Protein AF-A0A2D5UTP3-F1 (afdb_monomer)

Mean predicted aligned error: 16.49 Å

Sequence (90 aa):
MHTHRLEPIEPRIVLDYVKDLKEFLDESNIFERRAFLRSFVESIDVDDYQITLNYTLPLPLDNAKQETFSVLVIVPTGPPRVTVPRTISQ

Solvent-accessible surface area (backbone atoms only — not comparable to full-atom values): 6332 Å² total; per-residue (Å²): 137,84,81,80,76,80,72,82,76,58,70,64,61,56,52,52,53,54,49,52,52,50,51,47,64,69,73,46,55,75,65,57,42,51,56,56,48,56,74,52,36,76,46,76,48,78,53,103,88,46,78,46,79,42,61,70,72,98,57,81,57,98,78,62,78,84,76,81,80,78,72,82,83,86,81,84,94,70,80,84,85,82,79,80,83,81,87,84,87,135

Nearest PDB structures (foldseek):
  4kis-assembly4_D  TM=4.655E-01  e=7.618E-01  Listeria innocua Clip11262

Secondary structure (DSSP, 8-state):
------PPPPHHHHHHHHHHHHHHHHHS-HHHHHHHHHTTEEEEEEETTEEEEEE--SS--TTS-------------S------------

Foldseek 3Di:
DDDDPPDDDDVVVVVVVVVVLVCCCVPPDPVVNVVVCVVFWPDWDDDPDDTDTHGDDPDPDPPDDDDDPPDDDDDDPDDDPDDDDDDDDD

pLDDT: mean 72.89, std 16.73, range [39.19, 95.12]

Radius of gyration: 23.22 Å; Cα contacts (8 Å, |Δi|>4): 28; chains: 1; bounding box: 55×68×48 Å

Structure (mmCIF, N/CA/C/O backbone):
data_AF-A0A2D5UTP3-F1
#
_entry.id   AF-A0A2D5UTP3-F1
#
loop_
_atom_site.group_PDB
_atom_site.id
_atom_site.type_symbol
_atom_site.label_atom_id
_atom_site.label_alt_id
_atom_site.label_comp_id
_atom_site.label_asym_id
_atom_site.label_entity_id
_atom_site.label_seq_id
_atom_site.pdbx_PDB_ins_code
_atom_site.Cartn_x
_atom_site.Cartn_y
_atom_site.Cartn_z
_atom_site.occupancy
_atom_site.B_iso_or_equiv
_atom_site.auth_seq_id
_atom_site.auth_comp_id
_atom_site.auth_asym_id
_atom_site.auth_atom_id
_atom_site.pdbx_PDB_model_num
ATOM 1 N N . MET A 1 1 ? 7.523 1.646 -37.095 1.00 39.19 1 MET A N 1
ATOM 2 C CA . MET A 1 1 ? 6.781 0.820 -36.119 1.00 39.19 1 MET A CA 1
ATOM 3 C C . MET A 1 1 ? 7.804 0.095 -35.250 1.00 39.19 1 MET A C 1
ATOM 5 O O . MET A 1 1 ? 8.331 -0.916 -35.690 1.00 39.19 1 MET A O 1
ATOM 9 N N . HIS A 1 2 ? 8.181 0.644 -34.089 1.00 44.31 2 HIS A N 1
ATOM 10 C CA . HIS A 1 2 ? 9.126 -0.008 -33.170 1.00 44.31 2 HIS A CA 1
ATOM 11 C C . HIS A 1 2 ? 8.341 -0.765 -32.095 1.00 44.31 2 HIS A C 1
ATOM 13 O O . HIS A 1 2 ? 7.842 -0.173 -31.141 1.00 44.31 2 HIS A O 1
ATOM 19 N N . THR A 1 3 ? 8.196 -2.074 -32.279 1.00 46.28 3 THR A N 1
ATOM 20 C CA . THR A 1 3 ? 7.670 -2.997 -31.270 1.00 46.28 3 THR A CA 1
ATOM 21 C C . THR A 1 3 ? 8.614 -3.013 -30.071 1.00 46.28 3 THR A C 1
ATOM 23 O O . THR A 1 3 ? 9.734 -3.511 -30.179 1.00 46.28 3 THR A O 1
ATOM 26 N N . HIS A 1 4 ? 8.183 -2.458 -28.937 1.00 48.81 4 HIS A N 1
ATOM 27 C CA . HIS A 1 4 ? 8.871 -2.666 -27.666 1.00 48.81 4 HIS A CA 1
ATOM 28 C C . HIS A 1 4 ? 8.671 -4.130 -27.284 1.00 48.81 4 HIS A C 1
ATOM 30 O O . HIS A 1 4 ? 7.558 -4.559 -26.986 1.00 48.81 4 HIS A O 1
ATOM 36 N N . ARG A 1 5 ? 9.740 -4.920 -27.377 1.00 51.00 5 ARG A N 1
ATOM 37 C CA . ARG A 1 5 ? 9.737 -6.302 -26.911 1.00 51.00 5 ARG A CA 1
ATOM 38 C C . ARG A 1 5 ? 9.655 -6.247 -25.389 1.00 51.00 5 ARG A C 1
ATOM 40 O O . ARG A 1 5 ? 10.598 -5.789 -24.754 1.00 51.00 5 ARG A O 1
ATOM 47 N N . LEU A 1 6 ? 8.518 -6.643 -24.822 1.00 64.25 6 LEU A N 1
ATOM 48 C CA . LEU A 1 6 ? 8.398 -6.837 -23.380 1.00 64.25 6 LEU A CA 1
ATOM 49 C C . LEU A 1 6 ? 9.325 -8.001 -23.019 1.00 64.25 6 LEU A C 1
ATOM 51 O O . LEU A 1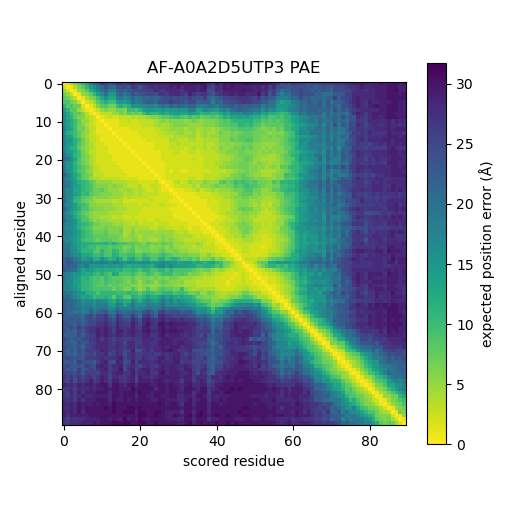 6 ? 9.071 -9.144 -23.399 1.00 64.25 6 LEU A O 1
ATOM 55 N N . GLU A 1 7 ? 10.455 -7.691 -22.392 1.00 65.56 7 GLU A N 1
ATOM 56 C CA . GLU A 1 7 ? 11.372 -8.703 -21.875 1.00 65.56 7 GLU A CA 1
ATOM 57 C C . GLU A 1 7 ? 10.639 -9.468 -20.758 1.00 65.56 7 GLU A C 1
ATOM 59 O O . GLU A 1 7 ? 10.047 -8.831 -19.880 1.00 65.56 7 GLU A O 1
ATOM 64 N N . PRO A 1 8 ? 10.619 -10.812 -20.779 1.00 70.38 8 PRO A N 1
ATOM 65 C CA . PRO A 1 8 ? 10.016 -11.586 -19.705 1.00 70.38 8 PRO A CA 1
ATOM 66 C C . PRO A 1 8 ? 10.720 -11.266 -18.384 1.00 70.38 8 PRO A C 1
ATOM 68 O O . PRO A 1 8 ? 11.918 -11.505 -18.245 1.00 70.38 8 PRO A O 1
ATOM 71 N N . ILE A 1 9 ? 9.984 -10.728 -17.413 1.00 76.56 9 ILE A N 1
ATOM 72 C CA . ILE A 1 9 ? 10.509 -10.542 -16.058 1.00 76.56 9 ILE A CA 1
ATOM 73 C C . ILE A 1 9 ? 10.657 -11.927 -15.428 1.00 76.56 9 ILE A C 1
ATOM 75 O O . ILE A 1 9 ? 9.723 -12.733 -15.449 1.00 76.56 9 ILE A O 1
ATOM 79 N N . GLU A 1 10 ? 11.829 -12.213 -14.861 1.00 85.88 10 GLU A N 1
ATOM 80 C CA . GLU A 1 10 ? 12.048 -13.466 -14.149 1.00 85.88 10 GLU A CA 1
ATOM 81 C C . GLU A 1 10 ? 11.105 -13.560 -12.937 1.00 85.88 10 GLU A C 1
ATOM 83 O O . GLU A 1 10 ? 11.092 -12.651 -12.104 1.00 85.88 10 GLU A O 1
ATOM 88 N N . PRO A 1 11 ? 10.354 -14.665 -12.760 1.00 87.56 11 PRO A N 1
ATOM 89 C CA . PRO A 1 11 ? 9.403 -14.801 -11.654 1.00 87.56 11 PRO A CA 1
ATOM 90 C C . PRO A 1 11 ? 10.015 -14.588 -10.265 1.00 87.56 11 PRO A C 1
ATOM 92 O O . PRO A 1 11 ? 9.334 -14.132 -9.353 1.00 87.56 11 PRO A O 1
ATOM 95 N N . ARG A 1 12 ? 11.311 -14.891 -10.104 1.00 87.88 12 ARG A N 1
ATOM 96 C CA . ARG A 1 12 ? 12.054 -14.678 -8.853 1.00 87.88 12 ARG A CA 1
ATOM 97 C C . ARG A 1 12 ? 12.087 -13.207 -8.447 1.00 87.88 12 ARG A C 1
ATOM 99 O O . ARG A 1 12 ? 11.845 -12.908 -7.289 1.00 87.88 12 ARG A O 1
ATOM 106 N N . ILE A 1 13 ? 12.278 -12.308 -9.410 1.00 86.81 13 ILE A N 1
ATOM 107 C CA . ILE A 1 13 ? 1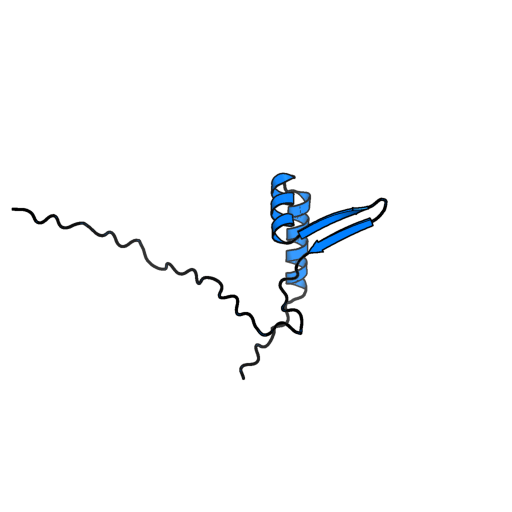2.311 -10.862 -9.170 1.00 86.81 13 ILE A CA 1
ATOM 108 C C . ILE A 1 13 ? 10.959 -10.384 -8.626 1.00 86.81 13 ILE A C 1
ATOM 110 O O . ILE A 1 13 ? 10.900 -9.605 -7.682 1.00 86.81 13 ILE A O 1
ATOM 114 N N . VAL A 1 14 ? 9.856 -10.887 -9.190 1.00 86.81 14 VAL A N 1
ATOM 115 C CA . VAL A 1 14 ? 8.506 -10.558 -8.708 1.00 86.81 14 VAL A CA 1
ATOM 116 C C . VAL A 1 14 ? 8.306 -11.050 -7.275 1.00 86.81 14 VAL A C 1
ATOM 118 O O . VAL A 1 14 ? 7.748 -10.328 -6.453 1.00 86.81 14 VAL A O 1
ATOM 121 N N . LEU A 1 15 ? 8.775 -12.260 -6.963 1.00 89.75 15 LEU A N 1
ATOM 122 C CA . LEU A 1 15 ? 8.679 -12.820 -5.615 1.00 89.75 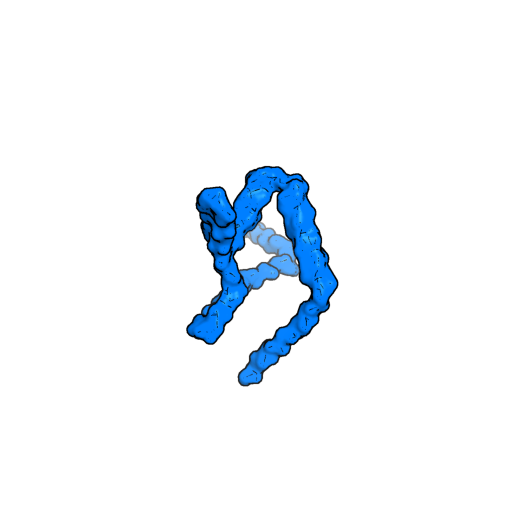15 LEU A CA 1
ATOM 123 C C . LEU A 1 15 ? 9.488 -12.016 -4.594 1.00 89.75 15 LEU A C 1
ATOM 125 O O . LEU A 1 15 ? 8.992 -11.801 -3.491 1.00 89.75 15 LEU A O 1
ATOM 129 N N . ASP A 1 16 ? 10.676 -11.542 -4.966 1.00 91.06 16 ASP A N 1
ATOM 130 C CA . ASP A 1 16 ? 11.497 -10.692 -4.103 1.00 91.06 16 ASP A CA 1
ATOM 131 C C . ASP A 1 16 ? 10.776 -9.368 -3.800 1.00 91.06 16 ASP A C 1
ATOM 133 O O . ASP A 1 16 ? 10.633 -9.005 -2.636 1.00 91.06 16 ASP A O 1
ATOM 137 N N . TYR A 1 17 ? 10.173 -8.713 -4.802 1.00 87.12 17 TYR A N 1
ATOM 138 C CA . TYR A 1 17 ? 9.365 -7.507 -4.564 1.00 87.12 17 TYR A CA 1
ATOM 139 C C . TYR A 1 17 ? 8.144 -7.75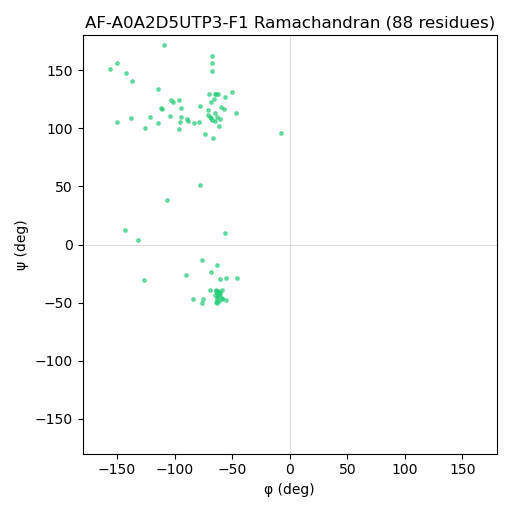5 -3.672 1.00 87.12 17 TYR A C 1
ATOM 141 O O . TYR A 1 17 ? 7.814 -6.926 -2.823 1.00 87.12 17 TYR A O 1
ATOM 149 N N . VAL A 1 18 ? 7.453 -8.885 -3.854 1.00 88.94 18 VAL A N 1
ATOM 150 C CA . VAL A 1 18 ? 6.310 -9.259 -3.005 1.00 88.94 18 VAL A CA 1
ATOM 151 C C . VAL A 1 18 ? 6.764 -9.486 -1.566 1.00 88.94 18 VAL A C 1
ATOM 153 O O . VAL A 1 18 ? 6.069 -9.087 -0.629 1.00 88.94 18 VAL A O 1
ATOM 156 N N . LYS A 1 19 ? 7.929 -10.111 -1.384 1.00 93.00 19 LYS A N 1
ATOM 157 C CA . LYS A 1 19 ? 8.522 -10.339 -0.071 1.00 93.00 19 LYS A CA 1
ATOM 158 C C . LYS A 1 19 ? 8.876 -9.015 0.608 1.00 93.00 19 LYS A C 1
ATOM 160 O O . LYS A 1 19 ? 8.439 -8.806 1.736 1.00 93.00 19 LYS A O 1
ATOM 165 N N . ASP A 1 20 ? 9.569 -8.118 -0.087 1.00 91.25 20 ASP A N 1
ATOM 166 C CA . ASP A 1 20 ? 9.953 -6.804 0.440 1.00 91.25 20 ASP A CA 1
ATOM 167 C C . ASP A 1 20 ? 8.722 -5.972 0.822 1.00 91.25 20 ASP A C 1
ATOM 169 O O . ASP A 1 20 ? 8.673 -5.362 1.891 1.00 91.25 20 ASP A O 1
ATOM 173 N N . LEU A 1 21 ? 7.679 -5.989 -0.018 1.00 88.56 21 LEU A N 1
ATOM 174 C CA . LEU A 1 21 ? 6.414 -5.322 0.285 1.00 88.56 21 LEU A CA 1
ATOM 175 C C . LEU A 1 21 ? 5.767 -5.900 1.546 1.00 88.56 21 LEU A C 1
ATOM 177 O O . LEU A 1 21 ? 5.281 -5.144 2.385 1.00 88.56 21 LEU A O 1
ATOM 181 N N . LYS A 1 22 ? 5.749 -7.229 1.693 1.00 91.62 22 LYS A N 1
ATOM 182 C CA . LYS A 1 22 ? 5.208 -7.880 2.888 1.00 91.62 22 LYS A CA 1
ATOM 183 C C . LYS A 1 22 ? 5.988 -7.472 4.137 1.00 91.62 22 LYS A C 1
ATOM 185 O O . LYS A 1 22 ? 5.364 -7.093 5.120 1.00 91.62 22 LYS A O 1
ATOM 190 N N . GLU A 1 23 ? 7.317 -7.533 4.098 1.00 95.12 23 GLU A N 1
ATOM 191 C CA . GLU A 1 23 ? 8.171 -7.131 5.223 1.00 95.12 23 GLU A CA 1
ATOM 192 C C . GLU A 1 23 ? 7.929 -5.664 5.596 1.00 95.12 23 GLU A C 1
ATOM 194 O O . GLU A 1 23 ? 7.664 -5.362 6.759 1.00 95.12 23 GLU A O 1
ATOM 199 N N . PHE A 1 24 ? 7.868 -4.763 4.611 1.00 91.75 24 PHE A N 1
ATOM 200 C CA . PHE A 1 24 ? 7.519 -3.363 4.847 1.00 91.75 24 PHE A CA 1
ATOM 201 C C . PHE A 1 24 ? 6.135 -3.214 5.491 1.00 91.75 24 PHE A C 1
ATOM 203 O O . PHE A 1 24 ? 5.978 -2.475 6.462 1.00 91.75 24 PHE A O 1
ATOM 210 N N . LEU A 1 25 ? 5.115 -3.909 4.983 1.00 90.12 25 LEU A N 1
ATOM 211 C CA . LEU A 1 25 ? 3.763 -3.847 5.537 1.00 90.12 25 LEU A CA 1
ATOM 212 C C . LEU A 1 25 ? 3.653 -4.493 6.921 1.00 90.12 25 LEU A C 1
ATOM 214 O O . LEU A 1 25 ? 2.745 -4.118 7.650 1.00 90.12 25 LEU A O 1
ATOM 218 N N . ASP A 1 26 ? 4.530 -5.418 7.302 1.00 92.69 26 ASP A N 1
ATOM 219 C CA . ASP A 1 26 ? 4.521 -6.037 8.630 1.00 92.69 26 ASP A CA 1
ATOM 220 C C . ASP A 1 26 ? 5.263 -5.160 9.654 1.00 92.69 26 ASP A C 1
ATOM 222 O O . ASP A 1 26 ? 4.722 -4.880 10.729 1.00 92.69 26 ASP A O 1
ATOM 226 N N . GLU A 1 27 ? 6.455 -4.669 9.302 1.00 94.00 27 GLU A N 1
ATOM 227 C CA . GLU A 1 27 ? 7.387 -4.001 10.222 1.00 94.00 27 GLU A CA 1
ATOM 228 C C . GLU A 1 27 ? 7.195 -2.478 10.322 1.00 94.00 27 GLU A C 1
ATOM 230 O O . GLU A 1 27 ? 7.517 -1.882 11.352 1.00 94.00 27 GLU A O 1
ATOM 235 N N . SER A 1 28 ? 6.651 -1.827 9.285 1.00 89.25 28 SER A N 1
ATOM 236 C CA . SER A 1 28 ? 6.461 -0.368 9.286 1.00 89.25 28 SER A CA 1
ATOM 237 C C . SER A 1 28 ? 5.417 0.086 10.303 1.00 89.25 28 SER A C 1
ATOM 239 O O . SER A 1 28 ? 4.415 -0.591 10.578 1.00 89.25 28 SER A O 1
ATOM 241 N N . ASN A 1 29 ? 5.615 1.298 10.826 1.00 93.69 29 ASN A N 1
ATOM 242 C CA . ASN A 1 29 ? 4.631 1.921 11.699 1.00 93.69 29 ASN A CA 1
ATOM 243 C C . ASN A 1 29 ? 3.342 2.271 10.926 1.00 93.69 29 ASN A C 1
ATOM 245 O O . ASN A 1 29 ? 3.323 2.385 9.699 1.00 93.69 29 ASN A O 1
ATOM 249 N N . ILE A 1 30 ? 2.247 2.492 11.656 1.00 90.50 30 ILE A N 1
ATOM 250 C CA . ILE A 1 30 ? 0.922 2.712 11.058 1.00 90.50 30 ILE A CA 1
ATOM 251 C C . ILE A 1 30 ? 0.852 3.938 10.131 1.00 90.50 30 ILE A C 1
ATOM 253 O O . ILE A 1 30 ? 0.072 3.940 9.178 1.00 90.50 30 ILE A O 1
ATOM 257 N N . PHE A 1 31 ? 1.657 4.976 10.375 1.00 91.25 31 PHE A N 1
ATOM 258 C CA . PHE A 1 31 ? 1.664 6.187 9.555 1.00 91.25 31 PHE A CA 1
ATOM 259 C C . PHE A 1 31 ? 2.362 5.951 8.219 1.00 91.25 31 PHE A C 1
ATOM 261 O O . PHE A 1 31 ? 1.802 6.298 7.180 1.00 91.25 31 PHE A O 1
ATOM 268 N N . GLU A 1 32 ? 3.537 5.323 8.241 1.00 89.06 32 GLU A N 1
ATOM 269 C CA . GLU A 1 32 ? 4.299 4.974 7.037 1.00 89.06 32 GLU A CA 1
ATOM 270 C C . GLU A 1 32 ? 3.528 3.984 6.169 1.00 89.06 32 GLU A C 1
ATOM 272 O O . GLU A 1 32 ? 3.328 4.230 4.979 1.00 89.06 32 GLU A O 1
ATOM 277 N N . ARG A 1 33 ? 2.986 2.930 6.788 1.00 90.00 33 ARG A N 1
ATOM 278 C CA . ARG A 1 33 ? 2.143 1.937 6.117 1.00 90.00 33 ARG A CA 1
ATOM 279 C C . ARG A 1 33 ? 0.960 2.586 5.407 1.00 90.00 33 ARG A C 1
ATOM 281 O O . ARG A 1 33 ? 0.686 2.308 4.242 1.00 90.00 33 ARG A O 1
ATOM 288 N N . ARG A 1 34 ? 0.256 3.487 6.099 1.00 87.25 34 ARG A N 1
ATOM 289 C CA . ARG A 1 34 ? -0.918 4.181 5.558 1.00 87.25 34 ARG A CA 1
ATOM 290 C C . ARG A 1 34 ? -0.551 5.170 4.456 1.00 87.25 34 ARG A C 1
ATOM 292 O O . ARG A 1 34 ? -1.305 5.292 3.494 1.00 87.25 34 ARG A O 1
ATOM 299 N N . ALA A 1 35 ? 0.561 5.889 4.597 1.00 87.38 35 ALA A N 1
ATOM 300 C CA . ALA A 1 35 ? 1.040 6.817 3.578 1.00 87.38 35 ALA A CA 1
ATOM 301 C C . ALA A 1 35 ? 1.434 6.078 2.293 1.00 87.38 35 ALA A C 1
ATOM 303 O O . ALA A 1 35 ? 1.036 6.500 1.211 1.00 87.38 35 ALA A O 1
ATOM 304 N N . PHE A 1 36 ? 2.132 4.948 2.426 1.00 87.06 36 PHE A N 1
ATOM 305 C CA . PHE A 1 36 ? 2.499 4.093 1.303 1.00 87.06 36 PHE A CA 1
ATOM 306 C C . PHE A 1 36 ? 1.272 3.509 0.598 1.00 87.06 36 PHE A C 1
ATOM 308 O O . PHE A 1 36 ? 1.134 3.642 -0.610 1.00 87.06 36 PHE A O 1
ATOM 315 N N . LEU A 1 37 ? 0.326 2.914 1.334 1.00 85.81 37 LEU A N 1
ATOM 316 C CA . LEU A 1 37 ? -0.883 2.362 0.711 1.00 85.81 37 LEU A CA 1
ATOM 317 C C . LEU A 1 37 ? -1.666 3.442 -0.046 1.00 85.81 37 LEU A C 1
ATOM 319 O O . LEU A 1 37 ? -2.108 3.202 -1.163 1.00 85.81 37 LEU A O 1
ATOM 323 N N . ARG A 1 38 ? -1.755 4.660 0.499 1.00 83.94 38 ARG A N 1
ATOM 324 C CA . ARG A 1 38 ? -2.408 5.800 -0.165 1.00 83.94 38 ARG A CA 1
ATOM 325 C C . ARG A 1 38 ? -1.751 6.257 -1.467 1.00 83.94 38 ARG A C 1
ATOM 327 O O . ARG A 1 38 ? -2.407 6.977 -2.210 1.00 83.94 38 ARG A O 1
ATOM 334 N N . SER A 1 39 ? -0.499 5.898 -1.760 1.00 81.75 39 SER A N 1
ATOM 335 C CA . SER A 1 39 ? 0.092 6.260 -3.055 1.00 81.75 39 SER A CA 1
ATOM 336 C C . SER A 1 39 ? -0.415 5.393 -4.210 1.00 81.75 39 SER A C 1
ATOM 338 O O . SER A 1 39 ? -0.199 5.758 -5.361 1.00 81.75 39 SER A O 1
ATOM 340 N N . PHE A 1 40 ? -1.081 4.270 -3.922 1.00 78.75 40 PHE A N 1
ATOM 341 C CA . PHE A 1 40 ? -1.593 3.335 -4.935 1.00 78.75 40 PHE A CA 1
ATOM 342 C C . PHE A 1 40 ? -3.086 3.022 -4.779 1.00 78.75 40 PHE A C 1
ATOM 344 O O . PHE A 1 40 ? -3.774 2.740 -5.759 1.00 78.75 40 PHE A O 1
ATOM 351 N N . VAL A 1 41 ? -3.579 3.053 -3.544 1.00 84.19 41 VAL A N 1
ATOM 352 C CA . VAL A 1 41 ? -4.951 2.715 -3.177 1.00 84.19 41 VAL A CA 1
ATOM 353 C C . VAL A 1 41 ? -5.776 3.990 -3.087 1.00 84.19 41 VAL A C 1
ATOM 355 O O . VAL A 1 41 ? -5.451 4.896 -2.318 1.00 84.19 41 VAL A O 1
ATOM 358 N N . GLU A 1 42 ? -6.865 4.028 -3.846 1.00 84.38 42 GLU A N 1
ATOM 359 C CA . GLU A 1 42 ? -7.832 5.121 -3.841 1.00 84.38 42 GLU A CA 1
ATOM 360 C C . GLU A 1 42 ? -8.730 5.046 -2.600 1.00 84.38 42 GLU A C 1
ATOM 362 O O . GLU A 1 42 ? -8.830 6.014 -1.842 1.00 84.38 42 GLU A O 1
ATOM 367 N N . SER A 1 43 ? -9.318 3.876 -2.331 1.00 84.75 43 SER A N 1
ATOM 368 C CA . SER A 1 43 ? -10.082 3.626 -1.107 1.00 84.75 43 SER A CA 1
ATOM 369 C C . SER A 1 43 ? -10.026 2.165 -0.663 1.00 84.75 43 SER A C 1
ATOM 371 O O . SER A 1 43 ? -9.767 1.248 -1.444 1.00 84.75 43 SER A O 1
ATOM 373 N N . ILE A 1 44 ? -10.254 1.966 0.635 1.00 83.75 44 ILE A N 1
ATOM 374 C CA . ILE A 1 44 ? -10.509 0.659 1.239 1.00 83.75 44 ILE A CA 1
ATOM 375 C C . ILE A 1 44 ? -11.869 0.776 1.910 1.00 83.75 44 ILE A C 1
ATOM 377 O O . ILE A 1 44 ? -11.998 1.489 2.906 1.00 83.75 44 ILE A O 1
ATOM 381 N N . ASP A 1 45 ? -12.861 0.097 1.357 1.00 88.19 45 ASP A N 1
ATOM 382 C CA . ASP A 1 45 ? -14.227 0.105 1.860 1.00 88.19 45 ASP A CA 1
ATOM 383 C C . ASP A 1 45 ? -14.480 -1.200 2.610 1.00 88.19 45 ASP A C 1
ATOM 385 O O . ASP A 1 45 ? -14.256 -2.292 2.084 1.00 88.19 45 ASP A O 1
ATOM 389 N N . VAL A 1 46 ? -14.895 -1.084 3.869 1.00 88.25 46 VAL A N 1
ATOM 390 C CA . VAL A 1 46 ? -15.184 -2.226 4.738 1.00 88.25 46 VAL A CA 1
ATOM 391 C C . VAL A 1 46 ? -16.684 -2.255 4.977 1.00 88.25 46 VAL A C 1
ATOM 393 O O . VAL A 1 46 ? -17.233 -1.317 5.551 1.00 88.25 46 VAL A O 1
ATOM 396 N N . ASP A 1 47 ? -17.321 -3.325 4.523 1.00 89.31 47 ASP A N 1
ATOM 397 C CA . ASP A 1 47 ? -18.720 -3.651 4.791 1.00 89.31 47 ASP A CA 1
ATOM 398 C C . ASP A 1 47 ? -18.790 -4.864 5.735 1.00 89.31 47 ASP A C 1
ATOM 400 O O . ASP A 1 47 ? -17.760 -5.496 5.988 1.00 89.31 47 ASP A O 1
ATOM 404 N N . ASP A 1 48 ? -19.979 -5.210 6.243 1.00 83.69 48 ASP A N 1
ATOM 405 C CA . ASP A 1 48 ? -20.187 -6.147 7.367 1.00 83.69 48 ASP A CA 1
ATOM 406 C C . ASP A 1 48 ? -19.376 -7.461 7.283 1.00 83.69 48 ASP A C 1
ATOM 408 O O . ASP A 1 48 ? -19.003 -8.017 8.317 1.00 83.69 48 ASP A O 1
ATOM 412 N N . TYR A 1 49 ? -19.044 -7.945 6.075 1.00 88.06 49 TYR A N 1
ATOM 413 C CA . TYR A 1 49 ? -18.187 -9.125 5.867 1.00 88.06 49 TYR A CA 1
ATOM 414 C C . TYR A 1 49 ? -17.240 -9.034 4.661 1.00 88.06 49 TYR A C 1
ATOM 416 O O . TYR A 1 49 ? -16.693 -10.054 4.234 1.00 88.06 49 TYR A O 1
ATOM 424 N N . GLN A 1 50 ? -17.063 -7.853 4.065 1.00 88.81 50 GLN A N 1
ATOM 425 C CA . GLN A 1 50 ? -16.296 -7.707 2.825 1.00 88.81 50 GLN A CA 1
ATOM 426 C C . GLN A 1 50 ? -15.375 -6.495 2.871 1.00 88.81 50 GLN A C 1
ATOM 428 O O . GLN A 1 50 ? -15.738 -5.433 3.363 1.00 88.81 50 GLN A O 1
ATOM 433 N N . ILE A 1 51 ? -14.174 -6.668 2.320 1.00 87.50 51 ILE A N 1
ATOM 434 C CA . ILE A 1 51 ? -13.214 -5.588 2.119 1.00 87.50 51 ILE A CA 1
ATOM 435 C C . ILE A 1 51 ? -13.098 -5.366 0.617 1.00 87.50 51 ILE A C 1
ATOM 437 O O . ILE A 1 51 ? -12.671 -6.260 -0.114 1.00 87.50 51 ILE A O 1
ATOM 441 N N . THR A 1 52 ? -13.467 -4.173 0.168 1.00 87.31 52 THR A N 1
ATOM 442 C CA . THR A 1 52 ? -13.308 -3.733 -1.216 1.00 87.31 52 THR A CA 1
ATOM 443 C C . THR A 1 52 ? -12.088 -2.826 -1.303 1.00 87.31 52 THR A C 1
ATOM 445 O O . THR A 1 52 ? -11.997 -1.824 -0.597 1.00 87.31 52 THR A O 1
ATOM 448 N N . LEU A 1 53 ? -11.135 -3.192 -2.160 1.00 85.12 53 LEU A N 1
ATOM 449 C CA . LEU A 1 53 ? -9.937 -2.406 -2.433 1.00 85.12 53 LEU A CA 1
ATOM 450 C C . LEU A 1 53 ? -10.099 -1.713 -3.787 1.00 85.12 53 LEU A C 1
ATOM 452 O O . LEU A 1 53 ? -10.050 -2.377 -4.821 1.00 85.12 53 LEU A O 1
ATOM 456 N N . ASN A 1 54 ? -10.252 -0.392 -3.781 1.00 83.19 54 ASN A N 1
ATOM 457 C CA . ASN A 1 54 ? -10.280 0.410 -4.999 1.00 83.19 54 ASN A CA 1
ATOM 458 C C . ASN A 1 54 ? -8.874 0.947 -5.265 1.00 83.19 54 ASN A C 1
ATOM 460 O O . ASN A 1 54 ? -8.302 1.667 -4.444 1.00 83.19 54 ASN A O 1
ATOM 464 N N . TYR A 1 55 ? -8.287 0.556 -6.393 1.00 82.81 55 TYR A N 1
ATOM 465 C CA . TYR A 1 55 ? -6.928 0.929 -6.771 1.00 82.81 55 TYR A CA 1
ATOM 466 C C . TYR A 1 55 ? -6.835 1.176 -8.271 1.00 82.81 55 TYR A C 1
ATOM 468 O O . TYR A 1 55 ? -7.496 0.516 -9.075 1.00 82.81 55 TYR A O 1
ATOM 476 N N . THR A 1 56 ? -5.959 2.102 -8.644 1.00 73.38 56 THR A N 1
ATOM 477 C CA . THR A 1 56 ? -5.679 2.400 -10.046 1.00 73.38 56 THR A CA 1
ATOM 478 C C . THR A 1 56 ? -4.465 1.597 -10.476 1.00 73.38 56 THR A C 1
ATOM 480 O O . THR A 1 56 ? -3.343 1.875 -10.052 1.00 73.38 56 THR A O 1
ATOM 483 N N . LEU A 1 57 ? -4.670 0.595 -11.333 1.00 67.94 57 LEU A N 1
ATOM 484 C CA . LEU A 1 57 ? -3.556 -0.060 -12.014 1.00 67.94 57 LEU A CA 1
ATOM 485 C C . LEU A 1 57 ? -2.893 0.950 -12.957 1.00 67.94 57 LEU A C 1
ATOM 487 O O . LEU A 1 57 ? -3.577 1.479 -13.835 1.00 67.94 57 LEU A O 1
ATOM 491 N N . PRO A 1 58 ? -1.573 1.182 -12.854 1.00 59.59 58 PRO A N 1
ATOM 492 C CA . PRO A 1 58 ? -0.834 1.987 -13.818 1.00 59.59 58 PRO A CA 1
ATOM 493 C C . PRO A 1 58 ? -0.567 1.164 -15.088 1.00 59.59 58 PRO A C 1
ATOM 495 O O . PRO A 1 58 ? 0.567 1.022 -15.538 1.00 59.59 58 PRO A O 1
ATOM 498 N N . LEU A 1 59 ? -1.615 0.564 -15.647 1.00 57.16 59 LEU A N 1
ATOM 499 C CA . LEU A 1 59 ? -1.588 -0.107 -16.934 1.00 57.16 59 LEU A CA 1
ATOM 500 C C . LEU A 1 59 ? -2.504 0.680 -17.867 1.00 57.16 59 LEU A C 1
ATOM 502 O O . LEU A 1 59 ? -3.611 1.040 -17.459 1.00 57.16 59 LEU A O 1
ATOM 506 N N . PRO A 1 60 ? -2.077 0.969 -19.107 1.00 52.91 60 PRO A N 1
ATOM 507 C CA . PRO A 1 60 ? -2.979 1.542 -20.085 1.00 52.91 60 PRO A CA 1
ATOM 508 C C . PRO A 1 60 ? -4.121 0.545 -20.291 1.00 52.91 60 PRO A C 1
ATOM 510 O O . PRO A 1 60 ? -3.923 -0.531 -20.847 1.00 52.91 60 PRO A O 1
ATOM 513 N N . LEU A 1 61 ? -5.307 0.886 -19.782 1.00 56.72 61 LEU A N 1
ATOM 514 C CA . LEU A 1 61 ? -6.547 0.187 -20.099 1.00 56.72 61 LEU A CA 1
ATOM 515 C C . LEU A 1 61 ? -6.623 0.095 -21.624 1.00 56.72 61 LEU A C 1
ATOM 517 O O . LEU A 1 61 ? -6.418 1.111 -22.287 1.00 56.72 61 LEU A O 1
ATOM 521 N N . ASP A 1 62 ? -6.905 -1.093 -22.160 1.00 52.44 62 ASP A N 1
ATOM 522 C CA . ASP A 1 62 ? -6.763 -1.508 -23.574 1.00 52.44 62 ASP A CA 1
ATOM 523 C C . ASP A 1 62 ? -7.509 -0.651 -24.631 1.00 52.44 62 ASP A C 1
ATOM 525 O O . ASP A 1 62 ? -7.562 -1.001 -25.804 1.00 52.44 62 ASP A O 1
ATOM 529 N N . ASN A 1 63 ? -8.066 0.504 -24.254 1.00 47.75 63 ASN A N 1
ATOM 530 C CA . ASN A 1 63 ? -8.70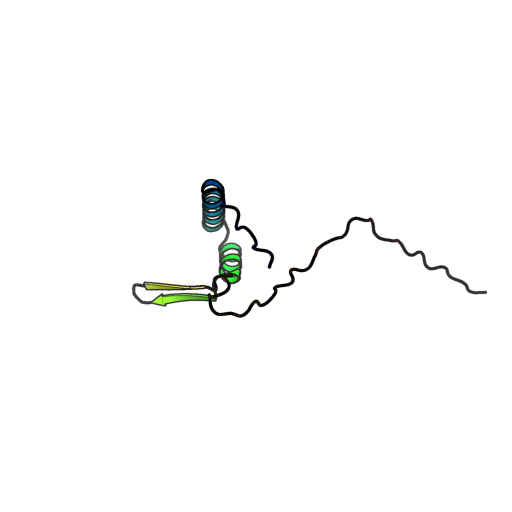8 1.477 -25.138 1.00 47.75 63 ASN A CA 1
ATOM 531 C C . ASN A 1 63 ? -8.251 2.936 -24.917 1.00 47.75 63 ASN A C 1
ATOM 533 O O . ASN A 1 63 ? -8.776 3.849 -25.561 1.00 47.75 63 ASN A O 1
ATOM 537 N N . ALA A 1 64 ? -7.288 3.197 -24.031 1.00 47.03 64 ALA A N 1
ATOM 538 C CA . ALA A 1 64 ? -6.728 4.528 -23.841 1.00 47.03 64 ALA A CA 1
ATOM 539 C C . ALA A 1 64 ? -5.646 4.773 -24.901 1.00 47.03 64 ALA A C 1
ATOM 541 O O . ALA A 1 64 ? -4.541 4.233 -24.832 1.00 47.03 64 ALA A O 1
ATOM 542 N N . LYS A 1 65 ? -5.976 5.582 -25.915 1.00 47.09 65 LYS A N 1
ATOM 543 C CA . LYS A 1 65 ? -4.998 6.149 -26.851 1.00 47.09 65 LYS A CA 1
ATOM 544 C C . LYS A 1 65 ? -3.816 6.701 -26.049 1.00 47.09 65 LYS A C 1
ATOM 546 O O . LYS A 1 65 ? -3.995 7.655 -25.307 1.00 47.09 65 LYS A O 1
ATOM 551 N N . GLN A 1 66 ? -2.663 6.057 -26.216 1.00 45.19 66 GLN A N 1
ATOM 552 C CA . GLN A 1 66 ? -1.321 6.434 -25.766 1.00 45.19 66 GLN A CA 1
ATOM 553 C C . GLN A 1 66 ? -1.232 7.847 -25.167 1.00 45.19 66 GLN A C 1
ATOM 555 O O . GLN A 1 66 ? -1.052 8.819 -25.898 1.00 45.19 66 GLN A O 1
ATOM 560 N N . GLU A 1 67 ? -1.303 7.953 -23.843 1.00 44.72 67 GLU A N 1
ATOM 561 C CA . GLU A 1 67 ? -0.876 9.162 -23.148 1.00 44.72 67 GLU A CA 1
ATOM 562 C C . GLU A 1 67 ? 0.569 8.938 -22.695 1.00 44.72 67 GLU A C 1
ATOM 564 O O . GLU A 1 67 ? 0.873 8.119 -21.828 1.00 44.72 67 GLU A O 1
ATOM 569 N N . THR A 1 68 ? 1.499 9.591 -23.387 1.00 47.97 68 THR A N 1
ATOM 570 C CA . THR A 1 68 ? 2.921 9.611 -23.047 1.00 47.97 68 THR A CA 1
ATOM 571 C C . THR A 1 68 ? 3.113 10.242 -21.670 1.00 47.97 68 THR A C 1
ATOM 573 O O . THR A 1 68 ? 3.115 11.466 -21.552 1.00 47.97 68 THR A O 1
ATOM 576 N N . PHE A 1 69 ? 3.334 9.432 -20.633 1.00 47.28 69 PHE A N 1
ATOM 577 C CA . PHE A 1 69 ? 3.908 9.930 -19.385 1.00 47.28 69 PHE A CA 1
ATOM 578 C C . PHE A 1 69 ? 5.396 10.204 -19.610 1.00 47.28 69 PHE A C 1
ATOM 580 O O . PHE A 1 69 ? 6.243 9.315 -19.523 1.00 47.28 69 PHE A O 1
ATOM 587 N N . SER A 1 70 ? 5.716 11.454 -19.931 1.00 51.47 70 SER A N 1
ATOM 588 C CA . SER A 1 70 ? 7.084 11.966 -19.909 1.00 51.47 70 SER A CA 1
ATOM 589 C C . SER A 1 70 ? 7.571 11.984 -18.458 1.00 51.47 70 SER A C 1
ATOM 591 O O . SER A 1 70 ? 7.342 12.951 -17.735 1.00 51.47 70 SER A O 1
ATOM 593 N N . VAL A 1 71 ? 8.213 10.909 -17.997 1.00 61.66 71 VAL A N 1
ATOM 594 C CA . VAL A 1 71 ? 8.908 10.928 -16.703 1.00 61.66 71 VAL A CA 1
ATOM 595 C C . VAL A 1 71 ? 10.053 11.939 -16.801 1.00 61.66 71 VAL A C 1
ATOM 597 O O . VAL A 1 71 ? 10.827 11.925 -17.760 1.00 61.66 71 VAL A O 1
ATOM 600 N N . LEU A 1 72 ? 10.135 12.848 -15.827 1.00 57.84 72 LEU A N 1
ATOM 601 C CA . LEU A 1 72 ? 11.183 13.864 -15.748 1.00 57.84 72 LEU A CA 1
ATOM 602 C C . LEU A 1 72 ? 12.561 13.197 -15.721 1.00 57.84 72 LEU A C 1
ATOM 604 O O . LEU A 1 72 ? 12.907 12.473 -14.790 1.00 57.84 72 LEU A O 1
ATOM 608 N N . VAL A 1 73 ? 13.353 13.472 -16.753 1.00 53.62 73 VAL A N 1
ATOM 609 C CA . VAL A 1 73 ? 14.749 13.046 -16.846 1.00 53.62 73 VAL A CA 1
ATOM 610 C C . VAL A 1 73 ? 15.549 13.751 -15.749 1.00 53.62 73 VAL A C 1
ATOM 612 O O . VAL A 1 73 ? 15.726 14.968 -15.784 1.00 53.62 73 VAL A O 1
ATOM 615 N N . ILE A 1 74 ? 16.047 12.992 -14.773 1.00 54.72 74 ILE A N 1
ATOM 616 C CA . ILE A 1 74 ? 16.966 13.498 -13.748 1.00 54.72 74 ILE A CA 1
ATOM 617 C C . ILE A 1 74 ? 18.392 13.335 -14.276 1.00 54.72 74 ILE A C 1
ATOM 619 O O . ILE A 1 74 ? 18.907 12.221 -14.330 1.00 54.72 74 ILE A O 1
ATOM 623 N N . VAL A 1 75 ? 19.049 14.438 -14.647 1.00 61.88 75 VAL A N 1
ATOM 624 C CA . VAL A 1 75 ? 20.496 14.441 -14.921 1.00 61.88 75 VAL A CA 1
ATOM 625 C C . VAL A 1 75 ? 21.158 15.684 -14.325 1.00 61.88 75 VAL A C 1
ATOM 627 O O . VAL A 1 75 ? 21.027 16.776 -14.878 1.00 61.88 75 VAL A O 1
ATOM 630 N N . PRO A 1 76 ? 21.949 15.521 -13.250 1.00 57.09 76 PRO A N 1
ATOM 631 C CA . PRO A 1 76 ? 23.043 16.438 -12.964 1.00 57.09 76 PRO A CA 1
ATOM 632 C C . PRO A 1 76 ? 24.365 15.673 -12.793 1.00 57.09 76 PRO A C 1
ATOM 634 O O . PRO A 1 76 ? 24.657 15.130 -11.732 1.00 57.09 76 PRO A O 1
ATOM 637 N N . THR A 1 77 ? 25.197 15.661 -13.835 1.00 56.41 77 THR A N 1
ATOM 638 C CA . THR A 1 77 ? 26.535 15.031 -13.851 1.00 56.41 77 THR A CA 1
ATOM 639 C C . THR A 1 77 ? 27.677 16.054 -13.820 1.00 56.41 77 THR A C 1
ATOM 641 O O . THR A 1 77 ? 28.709 15.880 -14.462 1.00 56.41 77 THR A O 1
ATOM 644 N N . GLY A 1 78 ? 27.526 17.144 -13.061 1.00 67.25 78 GLY A N 1
ATOM 645 C CA . GLY A 1 78 ? 28.605 18.118 -12.884 1.00 67.25 78 GLY A CA 1
ATOM 646 C C . GLY A 1 78 ? 28.472 18.940 -11.602 1.00 67.25 78 GLY A C 1
ATOM 647 O O . GLY A 1 78 ? 27.353 19.156 -11.134 1.00 67.25 78 GLY A O 1
ATOM 648 N N . PRO A 1 79 ? 29.592 19.399 -11.013 1.00 68.62 79 PRO A N 1
ATOM 649 C CA . PRO A 1 79 ? 29.548 20.220 -9.812 1.00 68.62 79 PRO A CA 1
ATOM 650 C C . PRO A 1 79 ? 28.934 21.607 -10.093 1.00 68.62 79 PRO A C 1
ATOM 652 O O . PRO A 1 79 ? 28.975 22.082 -11.235 1.00 68.62 79 PRO A O 1
ATOM 655 N N . PRO A 1 80 ? 28.384 22.284 -9.064 1.00 64.69 80 PRO A N 1
ATOM 656 C CA . PRO A 1 80 ? 27.738 23.587 -9.206 1.00 64.69 80 PRO A CA 1
ATOM 657 C C . PRO A 1 80 ? 28.685 24.611 -9.839 1.00 64.69 80 PRO A C 1
ATOM 659 O O . PRO A 1 80 ? 29.795 24.826 -9.349 1.00 64.69 80 PRO A O 1
ATOM 662 N N . ARG A 1 81 ? 28.259 25.280 -10.917 1.00 61.16 81 ARG A N 1
ATOM 663 C CA . ARG A 1 81 ? 29.008 26.425 -11.454 1.00 61.16 81 ARG A CA 1
ATOM 664 C C . AR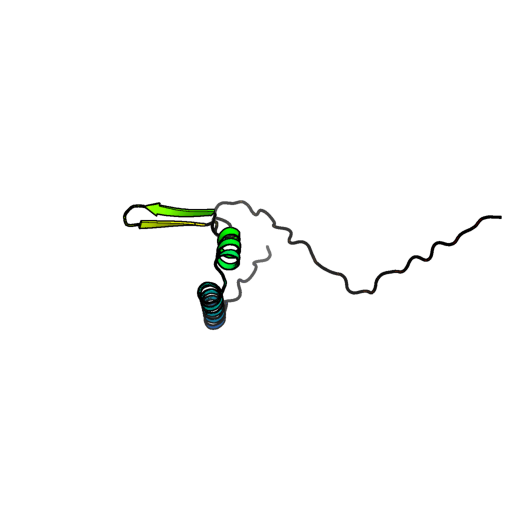G A 1 81 ? 28.915 27.560 -10.434 1.00 61.16 81 ARG A C 1
ATOM 666 O O . ARG A 1 81 ? 27.859 28.166 -10.280 1.00 61.16 81 ARG A O 1
ATOM 673 N N . VAL A 1 82 ? 30.010 27.839 -9.732 1.00 64.56 82 VAL A N 1
ATOM 674 C CA . VAL A 1 82 ? 30.135 29.049 -8.914 1.00 64.56 82 VAL A CA 1
ATOM 675 C C . VAL A 1 82 ? 30.255 30.234 -9.867 1.00 64.56 82 VAL A C 1
ATOM 677 O O . VAL A 1 82 ? 31.256 30.380 -10.567 1.00 64.56 82 VAL A O 1
ATOM 680 N N . THR A 1 83 ? 29.235 31.084 -9.905 1.00 62.62 83 THR A N 1
ATOM 681 C CA . THR A 1 83 ? 29.324 32.378 -10.584 1.00 62.62 83 THR A CA 1
ATOM 682 C C . THR A 1 83 ? 29.851 33.389 -9.575 1.00 62.62 83 THR A C 1
ATOM 684 O O . THR A 1 83 ? 29.128 33.7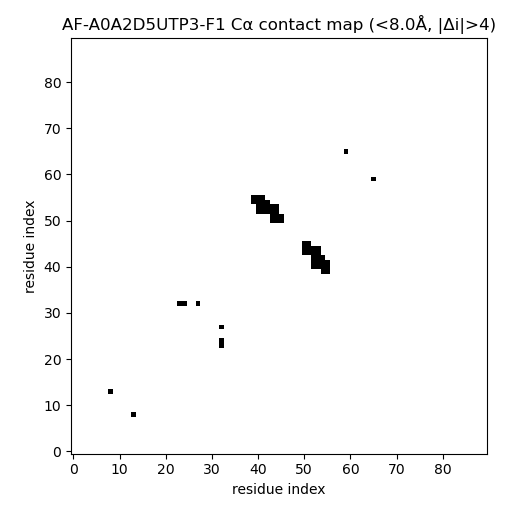84 -8.666 1.00 62.62 83 THR A O 1
ATOM 687 N N . VAL A 1 84 ? 31.114 33.801 -9.704 1.00 69.19 84 VAL A N 1
ATOM 688 C CA . VAL A 1 84 ? 31.649 34.929 -8.926 1.00 69.19 84 VAL A CA 1
ATOM 689 C C . VAL A 1 84 ? 31.147 36.223 -9.581 1.00 69.19 84 VAL A C 1
ATOM 691 O O . VAL A 1 84 ? 31.454 36.449 -10.755 1.00 69.19 84 VAL A O 1
ATOM 694 N N . PRO A 1 85 ? 30.376 37.079 -8.887 1.00 61.06 85 PRO A N 1
ATOM 695 C CA . PRO A 1 85 ? 29.969 38.358 -9.447 1.00 61.06 85 PRO A CA 1
ATOM 696 C C . PRO A 1 85 ? 31.192 39.272 -9.581 1.00 61.06 85 PRO A C 1
ATOM 698 O O . PRO A 1 85 ? 31.894 39.547 -8.610 1.00 61.06 85 PRO A O 1
ATOM 701 N N . ARG A 1 86 ? 31.460 39.747 -10.802 1.00 61.12 86 ARG A N 1
ATOM 702 C CA . ARG A 1 86 ? 32.439 40.808 -11.052 1.00 61.12 86 ARG A CA 1
ATOM 703 C C . ARG A 1 86 ? 31.785 4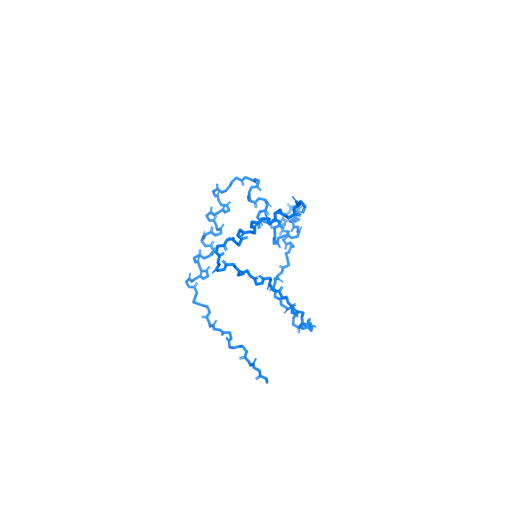2.145 -10.706 1.00 61.12 86 ARG A C 1
ATOM 705 O O . ARG A 1 86 ? 30.960 42.636 -11.470 1.00 61.12 86 ARG A O 1
ATOM 712 N N . THR A 1 87 ? 32.165 42.740 -9.583 1.00 63.91 87 THR A N 1
ATOM 713 C CA . THR A 1 87 ? 31.840 44.137 -9.280 1.00 63.91 87 THR A CA 1
ATOM 714 C C . THR A 1 87 ? 32.668 45.032 -10.203 1.00 63.91 87 THR A C 1
ATOM 716 O O . THR A 1 87 ? 33.895 45.016 -10.125 1.00 63.91 87 THR A O 1
ATOM 719 N N . ILE A 1 88 ? 32.027 45.792 -11.093 1.00 59.47 88 ILE A N 1
ATOM 720 C CA . ILE A 1 88 ? 32.672 46.914 -11.787 1.00 59.47 88 ILE A CA 1
ATOM 721 C C . ILE A 1 88 ? 31.967 48.190 -11.327 1.00 59.47 88 ILE A C 1
ATOM 723 O O . ILE A 1 88 ? 30.851 48.464 -11.753 1.00 59.47 88 ILE A O 1
ATOM 727 N N . SER A 1 89 ? 32.629 48.946 -10.453 1.00 53.03 89 SER A N 1
ATOM 728 C CA . SER A 1 89 ? 32.311 50.342 -10.145 1.00 53.03 89 SER A CA 1
ATOM 729 C C . SER A 1 89 ? 33.598 51.055 -9.746 1.00 53.03 89 SER A C 1
ATOM 731 O O . SER A 1 89 ? 34.075 50.812 -8.640 1.00 53.03 89 SER A O 1
ATOM 733 N N . GLN A 1 90 ? 34.133 51.891 -10.642 1.00 50.38 90 GLN A N 1
ATOM 734 C CA . GLN A 1 90 ? 34.587 53.270 -10.395 1.00 50.38 90 GLN A CA 1
ATOM 735 C C . GLN A 1 90 ? 34.498 54.046 -11.709 1.00 50.38 90 GLN 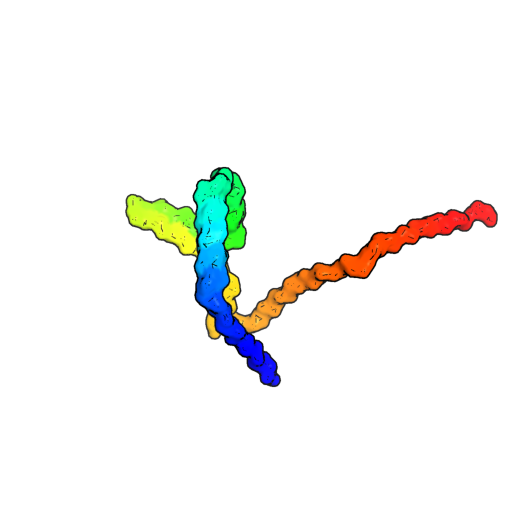A C 1
ATOM 737 O O . GLN A 1 90 ? 34.901 53.467 -12.744 1.00 50.38 90 GLN A O 1
#